Protein AF-A0A973IMX8-F1 (afdb_monomer_lite)

Secondary structure (DSSP, 8-state):
---EEE-TTT--EEEEEETTEEHHHHHHHHHHHHTTS-SS---S-PPPP---GGGHHHHHHHHHHHHHTT--HHHHHHHHHHHHHHTT-

Foldseek 3Di:
DFDFDQAPPPRDGGGDDDPSHDPVVVVVVVVVVVPVPDDDDPDVDDDDDDDCVVPVVVLVVLVVVCVVVVHDSVVSVVVVVVVVVVVVD

Radius of gyration: 20.14 Å; chains: 1; bounding box: 37×28×55 Å

pLDDT: mean 79.57, std 15.25, range [47.16, 94.94]

Structure (mmCIF, N/CA/C/O backbone):
data_AF-A0A973IMX8-F1
#
_entry.id   AF-A0A973IMX8-F1
#
loop_
_atom_site.group_PDB
_atom_site.id
_atom_site.type_symbol
_atom_site.label_atom_id
_atom_site.label_alt_id
_atom_site.label_comp_id
_atom_site.label_asym_id
_atom_site.label_entity_id
_atom_site.label_seq_id
_atom_site.pdbx_PDB_ins_code
_atom_site.Cartn_x
_atom_site.Cartn_y
_atom_site.Cartn_z
_atom_site.occupancy
_atom_site.B_iso_or_equiv
_atom_site.auth_seq_id
_atom_site.auth_comp_id
_atom_site.auth_asym_id
_atom_site.auth_atom_id
_atom_site.pdbx_PDB_model_num
ATOM 1 N N . MET A 1 1 ? -1.344 -4.512 32.608 1.00 47.53 1 MET A N 1
ATOM 2 C CA . MET A 1 1 ? -2.577 -4.465 33.428 1.00 47.53 1 MET A CA 1
ATOM 3 C C . MET A 1 1 ? -3.782 -4.495 32.493 1.00 47.53 1 MET A C 1
ATOM 5 O O . MET A 1 1 ? -3.770 -3.759 31.519 1.00 47.53 1 MET A O 1
ATOM 9 N N . ARG A 1 2 ? -4.766 -5.380 32.711 1.00 53.91 2 ARG A N 1
ATOM 10 C CA . ARG A 1 2 ? -6.017 -5.411 31.927 1.00 53.91 2 ARG A CA 1
ATOM 11 C C . ARG A 1 2 ? -7.080 -4.662 32.727 1.00 53.91 2 ARG A C 1
ATOM 13 O O . ARG A 1 2 ? -7.530 -5.186 33.741 1.00 53.91 2 ARG A O 1
ATOM 20 N N . SER A 1 3 ? -7.430 -3.448 32.317 1.00 62.22 3 SER A N 1
ATOM 21 C CA . SER A 1 3 ? -8.526 -2.682 32.912 1.00 62.22 3 SER A CA 1
ATOM 22 C C . SER A 1 3 ? -9.867 -3.149 32.335 1.00 62.22 3 SER A C 1
ATOM 24 O O . SER A 1 3 ? -9.991 -3.421 31.136 1.00 62.22 3 SER A O 1
ATOM 26 N N . ASN A 1 4 ? -10.876 -3.287 33.197 1.00 76.62 4 ASN A N 1
ATOM 27 C CA . ASN A 1 4 ? -12.261 -3.330 32.735 1.00 76.62 4 ASN A CA 1
ATOM 28 C C . ASN A 1 4 ? -12.626 -1.929 32.232 1.00 76.62 4 ASN A C 1
ATOM 30 O O . ASN A 1 4 ? -12.266 -0.939 32.866 1.00 76.62 4 ASN A O 1
ATOM 34 N N . GLY A 1 5 ? -13.302 -1.851 31.092 1.00 85.81 5 GLY A N 1
ATOM 35 C CA . GLY A 1 5 ? -13.751 -0.594 30.512 1.00 85.81 5 GLY A CA 1
ATOM 36 C C . GLY A 1 5 ? -14.729 -0.823 29.369 1.00 85.81 5 GLY A C 1
ATOM 37 O O . GLY A 1 5 ? -14.888 -1.945 28.874 1.00 85.81 5 GLY A O 1
ATOM 38 N N . GLN A 1 6 ? -15.381 0.248 28.940 1.00 93.88 6 GLN A N 1
ATOM 39 C CA . GLN A 1 6 ? -16.358 0.180 27.869 1.00 93.88 6 GLN A CA 1
ATOM 40 C C . GLN A 1 6 ? -15.661 -0.040 26.524 1.00 93.88 6 GLN A C 1
ATOM 42 O O . GLN A 1 6 ? -14.747 0.691 26.139 1.00 93.88 6 GLN A O 1
ATOM 47 N N . CYS A 1 7 ? -16.074 -1.072 25.787 1.00 94.62 7 CYS A N 1
ATOM 48 C CA . CYS A 1 7 ? -15.519 -1.325 24.465 1.00 94.62 7 CYS A CA 1
ATOM 49 C C . CYS A 1 7 ? -16.042 -0.303 23.452 1.00 94.62 7 CYS A C 1
ATOM 51 O O . CYS A 1 7 ? -17.242 -0.265 23.193 1.00 94.62 7 CYS A O 1
ATOM 53 N N . VAL A 1 8 ? -15.147 0.412 22.766 1.00 93.44 8 VAL A N 1
ATOM 54 C CA . VAL A 1 8 ? -15.538 1.445 21.785 1.00 93.44 8 VAL A CA 1
ATOM 55 C C . VAL A 1 8 ? -16.285 0.905 20.557 1.00 93.44 8 VAL A C 1
ATOM 57 O O . VAL A 1 8 ? -16.955 1.664 19.874 1.00 93.44 8 VAL A O 1
ATOM 60 N N . MET A 1 9 ? -16.198 -0.401 20.262 1.00 91.56 9 MET A N 1
ATOM 61 C CA . MET A 1 9 ? -16.935 -1.008 19.139 1.00 91.56 9 MET A CA 1
ATOM 62 C C . MET A 1 9 ? -18.295 -1.590 19.520 1.00 91.56 9 MET A C 1
ATOM 64 O O . MET A 1 9 ? -19.212 -1.528 18.710 1.00 91.56 9 MET A O 1
ATOM 68 N N . CYS A 1 10 ? -18.424 -2.234 20.683 1.00 94.06 10 CYS A N 1
ATOM 69 C CA . CYS A 1 10 ? -19.673 -2.909 21.056 1.00 94.06 10 CYS A CA 1
ATOM 70 C C . CYS A 1 10 ? -20.408 -2.248 22.224 1.00 94.06 10 CYS A C 1
ATOM 72 O O . CYS A 1 10 ? -21.446 -2.756 22.630 1.00 94.06 10 CYS A O 1
ATOM 74 N N . GLY A 1 11 ? -19.858 -1.180 22.806 1.00 92.06 11 GLY A N 1
ATOM 75 C CA . GLY A 1 11 ? -20.469 -0.401 23.885 1.00 92.06 11 GLY A CA 1
ATOM 76 C C . GLY A 1 11 ? -20.605 -1.123 25.228 1.00 92.06 11 GLY A C 1
ATOM 77 O O . GLY A 1 11 ? -21.112 -0.533 26.172 1.00 92.06 11 GLY A O 1
ATOM 78 N N . GLN A 1 12 ? -20.164 -2.379 25.335 1.00 93.25 12 GLN A N 1
ATOM 79 C CA . GLN A 1 12 ? -20.279 -3.177 26.558 1.00 93.25 12 GLN A CA 1
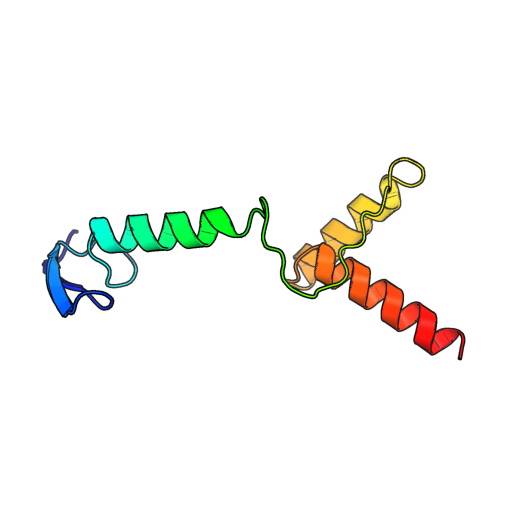ATOM 80 C C . GLN A 1 12 ? -19.041 -3.034 27.439 1.00 93.25 12 GLN A C 1
ATOM 82 O O . GLN A 1 12 ? -17.914 -3.056 26.929 1.00 93.25 12 GLN A O 1
ATOM 87 N N . ASP A 1 13 ? -19.256 -2.999 28.752 1.00 92.94 13 ASP A N 1
ATOM 88 C CA . ASP A 1 13 ? -18.190 -3.031 29.750 1.00 92.94 13 ASP A CA 1
ATOM 89 C C . ASP A 1 13 ? -17.556 -4.416 29.823 1.00 92.94 13 ASP A C 1
ATOM 91 O O . ASP A 1 13 ? -18.170 -5.406 30.228 1.00 92.94 13 ASP A O 1
ATOM 95 N N . LYS A 1 14 ? -16.308 -4.504 29.360 1.00 89.94 14 LYS A N 1
ATOM 96 C CA . LYS A 1 14 ? -15.551 -5.755 29.260 1.00 89.94 14 LYS A CA 1
ATOM 97 C C . LYS A 1 14 ? -14.082 -5.517 29.575 1.00 89.94 14 LYS A C 1
ATOM 99 O O . LYS A 1 14 ? -13.596 -4.392 29.623 1.00 89.94 14 LYS A O 1
ATOM 104 N N . LYS A 1 15 ? -13.332 -6.609 29.724 1.00 91.38 15 LYS A N 1
ATOM 105 C CA . LYS A 1 15 ? -11.867 -6.548 29.771 1.00 91.38 15 LYS A CA 1
ATOM 106 C C . LYS A 1 15 ? -11.343 -5.972 28.457 1.00 91.38 15 LYS A C 1
ATOM 108 O O . LYS A 1 15 ? -11.492 -6.593 27.397 1.00 91.38 15 LYS A O 1
ATOM 113 N N . ILE A 1 16 ? -10.718 -4.802 28.532 1.00 92.50 16 ILE A N 1
ATOM 114 C CA . ILE A 1 16 ? -10.096 -4.157 27.381 1.00 92.50 16 ILE A CA 1
ATOM 115 C C . ILE A 1 16 ? -8.710 -4.758 27.176 1.00 92.50 16 ILE A C 1
ATOM 117 O O . ILE A 1 16 ? -7.927 -4.918 28.111 1.00 92.50 16 ILE A O 1
ATOM 121 N N . THR A 1 17 ? -8.432 -5.166 25.938 1.00 88.06 17 THR A N 1
ATOM 122 C CA . THR A 1 17 ? -7.143 -5.762 25.565 1.00 88.06 17 THR A CA 1
ATOM 123 C C . THR A 1 17 ? -6.195 -4.700 25.016 1.00 88.06 17 THR A C 1
ATOM 125 O O . THR A 1 17 ? -5.097 -4.549 25.538 1.00 88.06 17 THR A O 1
ATOM 128 N N . ALA A 1 18 ? -6.618 -3.961 23.985 1.00 82.94 18 ALA A N 1
ATOM 129 C CA . ALA A 1 18 ? -5.861 -2.871 23.364 1.00 82.94 18 ALA A CA 1
ATOM 130 C C . ALA A 1 18 ? -6.806 -1.949 22.571 1.00 82.94 18 ALA A C 1
ATOM 132 O O . ALA A 1 18 ? -7.885 -2.383 22.168 1.00 82.94 18 ALA A O 1
ATOM 133 N N . HIS A 1 19 ? -6.398 -0.696 22.336 1.00 85.88 19 HIS A N 1
ATOM 134 C CA . HIS A 1 19 ? -7.149 0.310 21.558 1.00 85.88 19 HIS A CA 1
ATOM 135 C C . HIS A 1 19 ? -8.605 0.538 22.017 1.00 85.88 19 HIS A C 1
ATOM 137 O O . HIS A 1 19 ? -9.484 0.768 21.192 1.00 85.88 19 HIS A O 1
ATOM 143 N N . GLY A 1 20 ? -8.900 0.405 23.315 1.00 90.38 20 GLY A N 1
ATOM 144 C CA . GLY A 1 20 ? -10.278 0.531 23.813 1.00 90.38 20 GLY A CA 1
ATOM 145 C C . GLY A 1 20 ? -11.209 -0.606 23.369 1.00 90.38 20 GLY A C 1
ATOM 146 O O . GLY A 1 20 ? -12.430 -0.481 23.447 1.00 90.38 20 GLY A O 1
ATOM 147 N N . LEU A 1 21 ? -10.665 -1.726 22.877 1.00 92.62 21 LEU A N 1
ATOM 148 C CA . LEU A 1 21 ? -11.443 -2.865 22.399 1.00 92.62 21 LEU A CA 1
ATOM 149 C C . LEU A 1 21 ? -11.385 -4.055 23.349 1.00 92.62 21 LEU A C 1
ATOM 151 O O . LEU A 1 21 ? -10.326 -4.443 23.853 1.00 92.62 21 LEU A O 1
ATOM 155 N N . CYS A 1 22 ? -12.538 -4.703 23.514 1.00 94.94 22 CYS A N 1
ATOM 156 C CA . CYS A 1 22 ? -12.587 -6.044 24.076 1.00 94.94 22 CYS A CA 1
ATOM 157 C C . CYS A 1 22 ? -11.899 -7.042 23.133 1.00 94.94 22 CYS A C 1
ATOM 159 O O . CYS A 1 22 ? -11.807 -6.812 21.924 1.00 94.94 22 CYS A O 1
ATOM 161 N N . THR A 1 23 ? -11.461 -8.183 23.666 1.00 92.00 23 THR A N 1
ATOM 162 C CA . THR A 1 23 ? -10.711 -9.205 22.9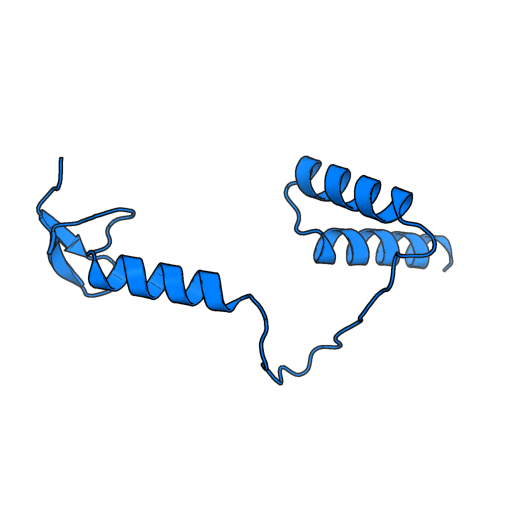16 1.00 92.00 23 THR A CA 1
ATOM 163 C C . THR A 1 23 ? -11.422 -9.631 21.625 1.00 92.00 23 THR A C 1
ATOM 165 O O . THR A 1 23 ? -10.810 -9.673 20.559 1.00 92.00 23 THR A O 1
ATOM 168 N N . ALA A 1 24 ? -12.738 -9.857 21.681 1.00 92.62 24 ALA A N 1
ATOM 169 C CA . ALA A 1 24 ? -13.530 -10.245 20.512 1.00 92.62 24 ALA A CA 1
ATOM 170 C C . ALA A 1 24 ? -13.537 -9.163 19.415 1.00 92.62 24 ALA A C 1
ATOM 172 O O . ALA A 1 24 ? -13.315 -9.455 18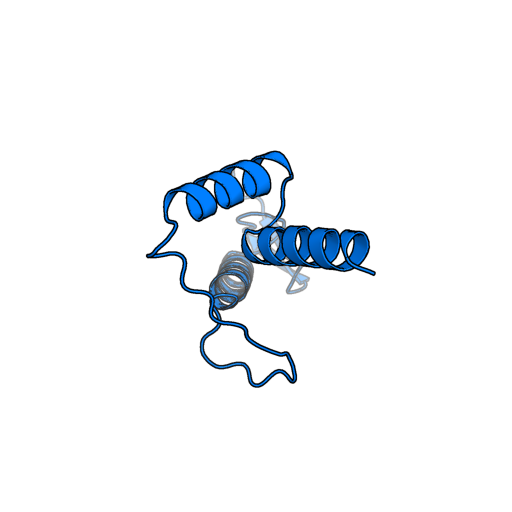.237 1.00 92.62 24 ALA A O 1
ATOM 173 N N . CYS A 1 25 ? -13.749 -7.902 19.802 1.00 93.38 25 CYS A N 1
ATOM 174 C CA . CYS A 1 25 ? -13.754 -6.775 18.871 1.00 93.38 25 CYS A CA 1
ATOM 175 C C . CYS A 1 25 ? -12.357 -6.495 18.306 1.00 93.38 25 CYS A C 1
ATOM 177 O O . CYS A 1 25 ? -12.228 -6.232 17.112 1.00 93.38 25 CYS A O 1
ATOM 179 N N . TYR A 1 26 ? -11.313 -6.634 19.126 1.00 92.44 26 TYR A N 1
ATOM 180 C CA . TYR A 1 26 ? -9.921 -6.514 18.701 1.00 92.44 26 TYR A CA 1
ATOM 181 C C . TYR A 1 26 ? -9.564 -7.548 17.622 1.00 92.44 26 TYR A C 1
ATOM 183 O O . TYR A 1 26 ? -9.039 -7.191 16.566 1.00 92.44 26 TYR A O 1
ATOM 191 N N . HIS A 1 27 ? -9.919 -8.824 17.821 1.00 90.44 27 HIS A N 1
ATOM 192 C CA . HIS A 1 27 ? -9.689 -9.860 16.809 1.00 90.44 27 HIS A CA 1
ATOM 193 C C . HIS A 1 27 ? -10.508 -9.634 15.535 1.00 90.44 27 HIS A C 1
ATOM 195 O O . HIS A 1 27 ? -9.985 -9.834 14.440 1.00 90.44 27 HIS A O 1
ATOM 201 N N . ARG A 1 28 ? -11.763 -9.176 15.646 1.00 88.44 28 ARG A N 1
ATOM 202 C CA . ARG A 1 28 ? -12.589 -8.819 14.480 1.00 88.44 28 ARG A CA 1
ATOM 203 C C . ARG A 1 28 ? -11.946 -7.696 13.663 1.00 88.44 28 ARG A C 1
ATOM 205 O O . ARG A 1 28 ? -11.874 -7.804 12.441 1.00 88.44 28 ARG A O 1
ATOM 212 N N . GLN A 1 29 ? -11.449 -6.652 14.324 1.00 87.75 29 GLN A N 1
ATOM 213 C CA . GLN A 1 29 ? -10.778 -5.537 13.657 1.00 87.75 29 GLN A CA 1
ATOM 214 C C . GLN A 1 29 ? -9.466 -5.982 12.994 1.00 87.75 29 GLN A C 1
ATOM 216 O O . GLN A 1 29 ? -9.214 -5.631 11.844 1.00 87.75 29 GLN A O 1
ATOM 221 N N . ARG A 1 30 ? -8.662 -6.813 13.670 1.00 83.38 30 ARG A N 1
ATOM 222 C CA . ARG A 1 30 ? -7.447 -7.399 13.080 1.00 83.38 30 ARG A CA 1
ATOM 223 C C . ARG A 1 30 ? -7.742 -8.266 11.858 1.00 83.38 30 ARG A C 1
ATOM 225 O O . ARG A 1 30 ? -7.006 -8.184 10.884 1.00 83.38 30 ARG A O 1
ATOM 232 N N . ARG A 1 31 ? -8.815 -9.064 11.887 1.00 78.19 31 ARG A N 1
ATOM 233 C CA . ARG A 1 31 ? -9.242 -9.854 10.722 1.00 78.19 31 ARG A CA 1
ATOM 234 C C . ARG A 1 31 ? -9.624 -8.956 9.546 1.00 78.19 31 ARG A C 1
ATOM 236 O O . ARG A 1 31 ? -9.182 -9.244 8.448 1.00 78.19 31 ARG A O 1
ATOM 243 N N . ARG A 1 32 ? -10.340 -7.847 9.781 1.00 70.00 32 ARG A N 1
ATOM 244 C CA . ARG A 1 32 ? -10.654 -6.859 8.729 1.00 70.00 32 ARG A CA 1
ATOM 245 C C . ARG A 1 32 ? -9.400 -6.223 8.119 1.00 70.00 32 ARG A C 1
ATOM 247 O O . ARG A 1 32 ? -9.288 -6.179 6.904 1.00 70.00 32 ARG A O 1
ATOM 254 N N . LYS A 1 33 ? -8.421 -5.823 8.940 1.00 64.62 33 LYS A N 1
ATOM 255 C CA . LYS A 1 33 ? -7.125 -5.323 8.435 1.00 64.62 33 LYS A CA 1
ATOM 256 C C . LYS A 1 33 ? -6.323 -6.396 7.683 1.00 64.62 33 LYS A C 1
ATOM 258 O O . LYS A 1 33 ? -5.559 -6.082 6.784 1.00 64.62 33 LYS A O 1
ATOM 263 N N . GLY A 1 34 ? -6.490 -7.670 8.043 1.00 55.25 34 GLY A N 1
ATOM 264 C CA . GLY A 1 34 ? -5.874 -8.800 7.340 1.00 55.25 34 GLY A CA 1
ATOM 265 C C . GLY A 1 34 ? -6.559 -9.176 6.019 1.00 55.25 34 GLY A C 1
ATOM 266 O O . GLY A 1 34 ? -5.944 -9.859 5.204 1.00 55.25 34 GLY A O 1
ATOM 267 N N . THR A 1 35 ? -7.803 -8.736 5.795 1.00 48.25 35 THR A N 1
ATOM 268 C CA . THR A 1 35 ? -8.572 -8.993 4.563 1.00 48.25 35 THR A CA 1
ATOM 269 C C . THR A 1 35 ? -8.399 -7.925 3.481 1.00 48.25 35 THR A C 1
ATOM 271 O O . THR A 1 35 ? -8.901 -8.126 2.382 1.00 48.25 35 THR A O 1
ATOM 274 N N . ASP A 1 36 ? -7.617 -6.867 3.729 1.00 49.47 36 ASP A N 1
ATOM 275 C CA . ASP A 1 36 ? -7.129 -5.969 2.664 1.00 49.47 36 ASP A CA 1
ATOM 276 C C . ASP A 1 36 ? -6.043 -6.632 1.790 1.00 49.47 36 ASP A C 1
ATOM 278 O O . ASP A 1 36 ? -5.626 -6.087 0.771 1.00 49.47 36 ASP A O 1
ATOM 282 N N . ARG A 1 37 ? -5.630 -7.870 2.109 1.00 47.81 37 ARG A N 1
ATOM 283 C CA . ARG A 1 37 ? -5.053 -8.773 1.104 1.00 47.81 37 ARG A CA 1
ATOM 284 C C . ARG A 1 37 ? -6.170 -9.240 0.179 1.00 47.81 37 ARG A C 1
ATOM 286 O O . ARG A 1 37 ? -6.789 -10.278 0.407 1.00 47.81 37 ARG A O 1
ATOM 293 N N . VAL A 1 38 ? -6.408 -8.428 -0.845 1.00 51.09 38 VAL A N 1
ATOM 294 C CA . VAL A 1 38 ? -7.338 -8.629 -1.956 1.00 51.09 38 VAL A CA 1
ATOM 295 C C . VAL A 1 38 ? -7.339 -10.091 -2.419 1.00 51.09 38 VAL A C 1
ATOM 297 O O . VAL A 1 38 ? -6.502 -10.531 -3.2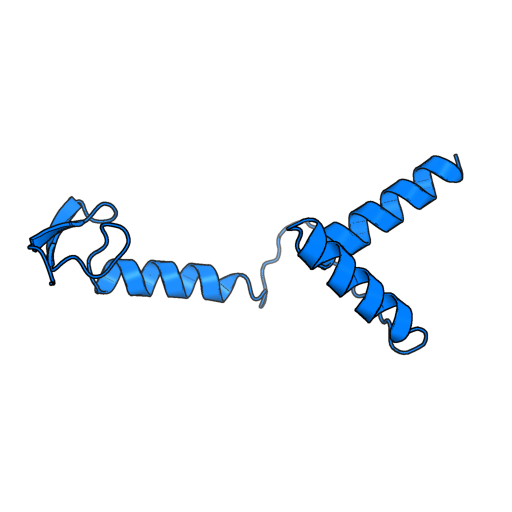01 1.00 51.09 38 VAL A O 1
ATOM 300 N N . LYS A 1 39 ? -8.331 -10.851 -1.959 1.00 47.16 39 LYS A N 1
ATOM 301 C CA . LYS A 1 39 ? -8.854 -12.010 -2.678 1.00 47.16 39 LYS A CA 1
ATOM 302 C C . LYS A 1 39 ? -10.308 -11.703 -3.014 1.00 47.16 39 LYS A C 1
ATOM 304 O O . LYS A 1 39 ? -11.200 -11.939 -2.210 1.00 47.16 39 LYS A O 1
ATOM 309 N N . GLY A 1 40 ? -10.520 -11.159 -4.212 1.00 49.47 40 GLY A N 1
ATOM 310 C CA . GLY A 1 40 ? -11.813 -11.245 -4.894 1.00 49.47 40 GLY A CA 1
ATOM 311 C C . GLY A 1 40 ? -12.824 -10.117 -4.672 1.00 49.47 40 GLY A C 1
ATOM 312 O O . GLY A 1 40 ? -14.019 -10.384 -4.751 1.00 49.47 40 GLY A O 1
ATOM 313 N N . ALA A 1 41 ? -12.408 -8.868 -4.451 1.00 47.28 41 ALA A N 1
ATOM 314 C CA . ALA A 1 41 ? -13.347 -7.748 -4.536 1.00 47.28 41 ALA A CA 1
ATOM 315 C C . ALA A 1 41 ? -13.467 -7.270 -5.994 1.00 47.28 41 ALA A C 1
ATOM 317 O O . ALA A 1 41 ? -12.587 -6.578 -6.499 1.00 47.28 41 ALA A O 1
ATOM 318 N N . LYS A 1 42 ? -14.578 -7.617 -6.660 1.00 51.06 42 LYS A N 1
ATOM 319 C CA . LYS A 1 42 ? -15.090 -6.892 -7.836 1.00 51.06 42 LYS A CA 1
ATOM 320 C C . LYS A 1 42 ? -15.513 -5.479 -7.402 1.00 51.06 42 LYS A C 1
ATOM 322 O O . LYS A 1 42 ? -16.698 -5.192 -7.285 1.00 51.06 42 LYS A O 1
ATOM 327 N N . ALA A 1 43 ? -14.554 -4.616 -7.093 1.00 48.34 43 ALA A N 1
ATOM 328 C CA . ALA A 1 43 ? -14.771 -3.177 -7.113 1.00 48.34 43 ALA A CA 1
ATOM 329 C C . ALA A 1 43 ? -14.463 -2.703 -8.536 1.00 48.34 43 ALA A C 1
ATOM 331 O O . ALA A 1 43 ? -13.562 -3.243 -9.172 1.00 48.34 43 ALA A O 1
ATOM 332 N N . ALA A 1 44 ? -15.212 -1.732 -9.048 1.00 53.97 44 ALA A N 1
ATOM 333 C CA . ALA A 1 44 ? -15.018 -1.122 -10.364 1.00 53.97 44 ALA A CA 1
ATOM 334 C C . ALA A 1 44 ? -13.720 -0.280 -10.435 1.00 53.97 44 ALA A C 1
ATOM 336 O O . ALA A 1 44 ? -13.749 0.900 -10.763 1.00 53.97 44 ALA A O 1
ATOM 337 N N . GLY A 1 45 ? -12.587 -0.869 -10.055 1.00 62.22 45 GLY A N 1
ATOM 338 C CA . GLY A 1 45 ? -11.256 -0.286 -10.106 1.00 62.22 45 GLY A CA 1
ATOM 339 C C . GLY A 1 45 ? -10.393 -1.050 -11.101 1.00 62.22 45 GLY A C 1
ATOM 340 O O . GLY A 1 45 ? -10.457 -2.278 -11.185 1.00 62.22 45 GLY A O 1
ATOM 341 N N . LEU A 1 46 ? -9.591 -0.316 -11.867 1.00 65.69 46 LEU A N 1
ATOM 342 C CA . LEU A 1 46 ? -8.581 -0.893 -12.744 1.00 65.69 46 LEU A CA 1
ATOM 343 C C . LEU A 1 46 ? -7.474 -1.518 -11.882 1.00 65.69 46 LEU A C 1
ATOM 345 O O . LEU A 1 46 ? -6.791 -0.814 -11.142 1.00 65.69 46 LEU A O 1
ATOM 349 N N . VAL A 1 47 ? -7.300 -2.836 -11.978 1.00 68.06 47 VAL A N 1
ATOM 350 C CA . VAL A 1 47 ? -6.181 -3.551 -11.351 1.00 68.06 47 VAL A CA 1
ATOM 351 C C . VAL A 1 47 ? -5.084 -3.715 -12.394 1.00 68.06 47 VAL A C 1
ATOM 353 O O . VAL A 1 47 ? -5.285 -4.391 -13.401 1.00 68.06 47 VAL A O 1
ATOM 356 N N . LEU A 1 48 ? -3.929 -3.098 -12.153 1.00 69.75 48 LEU A N 1
ATOM 357 C CA . LEU A 1 48 ? -2.748 -3.233 -13.002 1.00 69.75 48 LEU A CA 1
ATOM 358 C C . LEU A 1 48 ? -1.750 -4.163 -12.324 1.00 69.75 48 LEU A C 1
ATOM 360 O O . LEU A 1 48 ? -1.237 -3.859 -11.248 1.00 69.75 48 LEU A O 1
ATOM 364 N N . GLN A 1 49 ? -1.474 -5.298 -12.960 1.00 80.88 49 GLN A N 1
ATOM 365 C CA . GLN A 1 49 ? -0.384 -6.172 -12.556 1.00 80.88 49 GLN A CA 1
ATOM 366 C C . GLN A 1 49 ? 0.870 -5.756 -13.322 1.00 80.88 49 GLN A C 1
ATOM 368 O O . GLN A 1 49 ? 0.896 -5.807 -14.549 1.00 80.88 49 GLN A O 1
ATOM 373 N N . VAL A 1 50 ? 1.891 -5.316 -12.590 1.00 81.62 50 VAL A N 1
ATOM 374 C CA . VAL A 1 50 ? 3.160 -4.857 -13.161 1.00 81.62 50 VAL A CA 1
ATOM 375 C C . VAL A 1 50 ? 4.244 -5.844 -12.768 1.00 81.62 50 VAL A C 1
ATOM 377 O 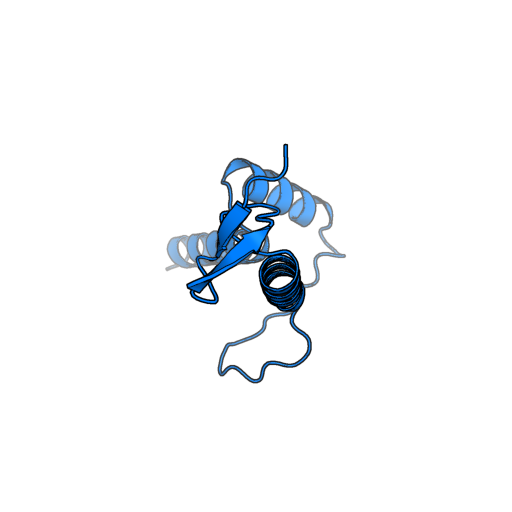O . VAL A 1 50 ? 4.425 -6.129 -11.584 1.00 81.62 50 VAL A O 1
ATOM 380 N N . ASP A 1 51 ? 4.945 -6.367 -13.767 1.00 85.12 51 ASP A N 1
ATOM 381 C CA . ASP A 1 51 ? 6.079 -7.255 -13.561 1.00 85.12 51 ASP A CA 1
ATOM 382 C C . ASP A 1 51 ? 7.394 -6.462 -13.591 1.00 85.12 51 ASP A C 1
ATOM 384 O O . ASP A 1 51 ? 7.726 -5.807 -14.580 1.00 85.12 51 ASP A O 1
ATOM 388 N N . PHE A 1 52 ? 8.138 -6.532 -12.488 1.00 85.75 52 PHE A N 1
ATOM 389 C CA . PHE A 1 52 ? 9.446 -5.902 -12.324 1.00 85.75 52 PHE A CA 1
ATOM 390 C C . PHE A 1 52 ? 10.609 -6.891 -12.479 1.00 85.75 52 PHE A C 1
ATOM 392 O O . PHE A 1 52 ? 11.753 -6.494 -12.274 1.00 85.75 52 PHE A O 1
ATOM 399 N N . GLN A 1 53 ? 10.375 -8.157 -12.850 1.00 83.69 53 GLN A N 1
ATOM 400 C CA . GLN A 1 53 ? 11.450 -9.135 -13.068 1.00 83.69 53 GLN A CA 1
ATOM 401 C C . GLN A 1 53 ? 12.585 -8.631 -13.986 1.00 83.69 53 GLN A C 1
ATOM 403 O O . GLN A 1 53 ? 13.745 -8.877 -1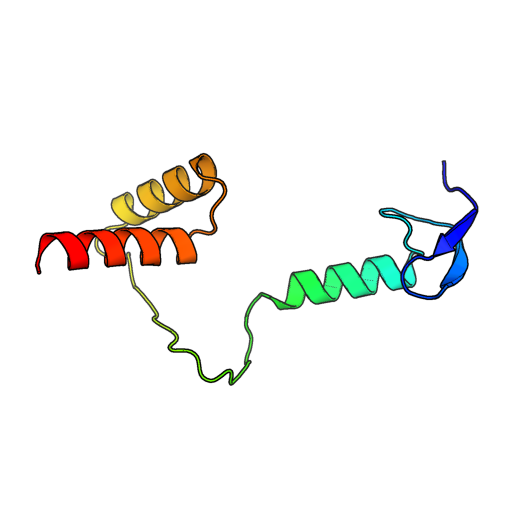3.651 1.00 83.69 53 GLN A O 1
ATOM 408 N N . PRO A 1 54 ? 12.329 -7.878 -15.077 1.00 84.06 54 PRO A N 1
ATOM 409 C CA . PRO A 1 54 ? 13.399 -7.333 -15.919 1.00 84.06 54 PRO A CA 1
ATOM 410 C C . PRO A 1 54 ? 14.200 -6.195 -15.261 1.00 84.06 54 PRO A C 1
ATOM 412 O O . PRO A 1 54 ? 15.278 -5.851 -15.736 1.00 84.06 54 PRO A O 1
ATOM 415 N N . MET A 1 55 ? 13.668 -5.577 -14.201 1.00 85.81 55 MET A N 1
ATOM 416 C CA . MET A 1 55 ? 14.216 -4.388 -13.537 1.00 85.81 55 MET A CA 1
ATOM 417 C C . MET A 1 55 ? 14.061 -4.493 -12.013 1.00 85.81 55 MET A C 1
ATOM 419 O O . MET A 1 55 ? 13.482 -3.620 -11.366 1.00 85.81 55 MET A O 1
ATOM 423 N N . SER A 1 56 ? 14.579 -5.568 -11.418 1.00 82.50 56 SER A N 1
ATOM 424 C CA . SER A 1 56 ? 14.416 -5.837 -9.980 1.00 82.50 56 SER A CA 1
ATOM 425 C C . SER A 1 56 ? 14.977 -4.726 -9.083 1.00 82.50 56 SER A C 1
ATOM 427 O O . SER A 1 56 ? 14.381 -4.419 -8.052 1.00 82.50 56 SER A O 1
ATOM 429 N N . GLY A 1 57 ? 16.065 -4.067 -9.501 1.00 89.12 57 GLY A N 1
ATOM 430 C CA . GLY A 1 57 ? 16.640 -2.925 -8.780 1.00 89.12 57 GLY A CA 1
ATOM 431 C C . GLY A 1 57 ? 15.672 -1.745 -8.654 1.00 89.12 57 GLY A C 1
ATOM 432 O O . GLY A 1 57 ? 15.543 -1.170 -7.579 1.00 89.12 57 GLY A O 1
ATOM 433 N N . LEU A 1 58 ? 14.902 -1.455 -9.709 1.00 88.81 58 LEU A N 1
ATOM 434 C CA . LEU A 1 58 ? 13.904 -0.383 -9.691 1.00 88.81 58 LEU A CA 1
ATOM 435 C C . LEU A 1 58 ? 12.805 -0.649 -8.656 1.00 88.81 58 LEU A C 1
ATOM 437 O O . LEU A 1 58 ? 12.324 0.275 -8.003 1.00 88.81 58 LEU A O 1
ATOM 441 N N . PHE A 1 59 ? 12.398 -1.909 -8.497 1.00 90.69 59 PHE A N 1
ATOM 442 C CA . PHE A 1 59 ? 11.376 -2.264 -7.519 1.00 90.69 59 PHE A CA 1
ATOM 443 C C . PHE A 1 59 ? 11.861 -2.087 -6.076 1.00 90.69 59 PHE A C 1
ATOM 445 O O . PHE A 1 59 ? 11.104 -1.604 -5.233 1.00 90.69 59 PHE A O 1
ATOM 452 N N . GLU A 1 60 ? 13.118 -2.426 -5.786 1.00 91.69 60 GLU A N 1
ATOM 453 C CA . GLU A 1 60 ? 13.692 -2.189 -4.458 1.00 91.69 60 GLU A CA 1
ATOM 454 C C . GLU A 1 60 ? 13.854 -0.693 -4.159 1.00 91.69 60 GLU A C 1
ATOM 456 O O . GLU A 1 60 ? 13.497 -0.256 -3.064 1.00 91.69 60 GLU A O 1
ATOM 461 N N . ASP A 1 61 ? 14.262 0.117 -5.138 1.00 93.25 61 ASP A N 1
ATOM 462 C CA . ASP A 1 61 ? 14.315 1.577 -4.987 1.00 93.25 61 ASP A CA 1
ATOM 463 C C . ASP A 1 61 ? 12.927 2.171 -4.694 1.00 93.25 61 ASP A C 1
ATOM 465 O O . ASP A 1 61 ? 12.773 3.034 -3.824 1.00 93.25 61 ASP A O 1
ATOM 469 N N . LEU A 1 62 ? 11.891 1.691 -5.392 1.00 91.19 62 LEU A N 1
ATOM 470 C CA . LEU A 1 62 ? 10.505 2.102 -5.158 1.00 91.19 62 LEU A CA 1
ATOM 471 C C . LEU A 1 62 ? 10.032 1.740 -3.748 1.00 91.19 62 LEU A C 1
ATOM 473 O O . LEU A 1 62 ? 9.344 2.544 -3.120 1.00 91.19 62 LEU A O 1
ATOM 477 N N . LYS A 1 63 ? 10.423 0.572 -3.226 1.00 90.00 63 LYS A N 1
ATOM 478 C CA . LYS A 1 63 ? 10.116 0.165 -1.846 1.00 90.00 63 LYS A CA 1
ATOM 479 C C . LYS A 1 63 ? 10.796 1.071 -0.827 1.00 90.00 63 LYS A C 1
ATOM 481 O O . LYS A 1 63 ? 10.126 1.559 0.076 1.00 90.00 63 LYS A O 1
ATOM 486 N N . GLN A 1 64 ? 12.084 1.360 -1.008 1.00 90.88 64 GLN A N 1
ATOM 487 C CA . GLN A 1 64 ? 12.818 2.252 -0.106 1.00 90.88 64 GLN A CA 1
ATOM 488 C C . GLN A 1 64 ? 12.209 3.659 -0.066 1.00 90.88 64 GLN A C 1
ATOM 490 O O . GLN A 1 64 ? 12.070 4.244 1.008 1.00 90.88 64 GLN A O 1
ATOM 495 N N . ARG A 1 65 ? 11.800 4.200 -1.221 1.00 92.00 65 ARG A N 1
ATOM 496 C CA . ARG A 1 65 ? 11.120 5.503 -1.287 1.00 92.00 65 ARG A CA 1
ATOM 497 C C . ARG A 1 65 ? 9.736 5.468 -0.651 1.00 92.00 65 ARG A C 1
ATOM 499 O O . ARG A 1 65 ? 9.398 6.394 0.077 1.00 92.00 65 ARG A O 1
ATOM 506 N N . ALA A 1 66 ? 8.961 4.411 -0.897 1.00 91.50 66 ALA A N 1
ATOM 507 C CA . ALA A 1 66 ? 7.647 4.239 -0.284 1.00 91.50 66 ALA A CA 1
ATOM 508 C C . ALA A 1 66 ? 7.749 4.266 1.252 1.00 91.50 66 ALA A C 1
ATOM 510 O O . ALA A 1 66 ? 7.011 5.009 1.898 1.00 91.50 66 ALA A O 1
ATOM 511 N N . ASP A 1 67 ? 8.726 3.551 1.820 1.00 88.19 67 ASP A N 1
ATOM 512 C CA . ASP A 1 67 ? 8.986 3.545 3.263 1.00 88.19 67 ASP A CA 1
ATOM 513 C C . ASP A 1 67 ? 9.411 4.930 3.781 1.00 88.19 67 ASP A C 1
ATOM 515 O O . ASP A 1 67 ? 8.882 5.402 4.790 1.00 88.19 67 ASP A O 1
ATOM 519 N N . ALA A 1 68 ? 10.325 5.611 3.079 1.00 88.94 68 ALA A N 1
ATOM 520 C CA . ALA A 1 68 ? 10.793 6.949 3.452 1.00 88.94 68 ALA A CA 1
ATOM 521 C C . ALA A 1 68 ? 9.676 8.010 3.419 1.00 88.94 68 ALA A C 1
ATOM 523 O O . ALA A 1 68 ? 9.696 8.962 4.198 1.00 88.94 68 ALA A O 1
ATOM 524 N N . GLU A 1 69 ? 8.696 7.840 2.532 1.00 89.19 69 GLU A N 1
ATOM 525 C CA . GLU A 1 69 ? 7.580 8.767 2.330 1.00 89.19 69 GLU A CA 1
ATOM 526 C C . GLU A 1 69 ? 6.289 8.326 3.040 1.00 89.19 69 GLU A C 1
ATOM 528 O O . GLU A 1 69 ? 5.252 8.970 2.882 1.00 89.19 69 GLU A O 1
ATOM 533 N N . LEU A 1 70 ? 6.343 7.252 3.838 1.00 87.31 70 LEU A N 1
ATOM 534 C CA . LEU A 1 70 ? 5.196 6.675 4.551 1.00 87.31 70 LEU A CA 1
ATOM 535 C C . LEU A 1 70 ? 4.010 6.339 3.621 1.00 87.31 70 LEU A C 1
ATOM 537 O O . LEU A 1 70 ? 2.845 6.466 4.007 1.00 87.31 70 LEU A O 1
ATOM 541 N N . ARG A 1 71 ? 4.306 5.902 2.391 1.00 84.31 71 ARG A N 1
ATOM 542 C CA . ARG A 1 71 ? 3.334 5.458 1.382 1.00 84.31 71 ARG A CA 1
ATOM 543 C C . ARG A 1 71 ? 3.365 3.943 1.231 1.00 84.31 71 ARG A C 1
ATOM 545 O O . ARG A 1 71 ? 4.372 3.296 1.497 1.00 84.31 71 ARG A O 1
ATOM 552 N N . ASP A 1 72 ? 2.270 3.354 0.759 1.00 89.44 72 ASP A N 1
ATOM 553 C CA . ASP A 1 72 ? 2.328 1.979 0.269 1.00 89.44 72 ASP A CA 1
ATOM 554 C C . ASP A 1 72 ? 3.001 1.929 -1.114 1.00 89.44 72 ASP A C 1
ATOM 556 O O . ASP A 1 72 ? 2.932 2.876 -1.900 1.00 89.44 72 ASP A O 1
ATOM 560 N N . VAL A 1 73 ? 3.635 0.796 -1.425 1.00 87.25 73 VAL A N 1
ATOM 561 C CA . VAL A 1 73 ? 4.389 0.605 -2.676 1.00 87.25 73 VAL A CA 1
ATOM 562 C C . VAL A 1 73 ? 3.512 0.823 -3.914 1.00 87.25 73 VAL A C 1
ATOM 564 O O . VAL A 1 73 ? 3.989 1.356 -4.911 1.00 87.25 73 VAL A O 1
ATOM 567 N N . SER A 1 74 ? 2.226 0.464 -3.862 1.00 87.12 74 SER A N 1
ATOM 568 C CA . SER A 1 74 ? 1.321 0.623 -5.008 1.00 87.12 74 SER A CA 1
ATOM 569 C C . SER A 1 74 ? 1.037 2.101 -5.266 1.00 87.12 74 SER A C 1
ATOM 571 O O . SER A 1 74 ? 1.124 2.559 -6.405 1.00 87.12 74 SER A O 1
ATOM 573 N N . SER A 1 75 ? 0.772 2.870 -4.208 1.00 83.94 75 SER A N 1
ATOM 574 C CA . SER A 1 75 ? 0.635 4.326 -4.289 1.00 83.94 75 SER A CA 1
ATOM 575 C C . SER A 1 75 ? 1.924 5.000 -4.757 1.00 83.94 75 SER A C 1
ATOM 577 O O . SER A 1 75 ? 1.858 5.950 -5.537 1.00 83.94 75 SER A O 1
ATOM 579 N N . GLN A 1 76 ? 3.093 4.497 -4.343 1.00 90.81 76 GLN A N 1
ATOM 580 C CA . GLN A 1 76 ? 4.379 5.014 -4.815 1.00 90.81 76 GLN A CA 1
ATOM 581 C C . GLN A 1 76 ? 4.570 4.790 -6.318 1.00 90.81 76 GLN A C 1
ATOM 583 O O . GLN A 1 76 ? 4.942 5.716 -7.037 1.00 90.81 76 GLN A O 1
ATOM 588 N N . VAL A 1 77 ? 4.265 3.583 -6.805 1.00 89.44 77 VAL A N 1
ATOM 589 C CA . VAL A 1 77 ? 4.302 3.251 -8.236 1.00 89.44 77 VAL A CA 1
ATOM 590 C C . VAL A 1 77 ? 3.383 4.181 -9.027 1.00 89.44 77 VAL A C 1
ATOM 592 O O . VAL A 1 77 ? 3.811 4.770 -10.017 1.00 89.44 77 VAL A O 1
ATOM 595 N N . LEU A 1 78 ? 2.138 4.361 -8.581 1.00 86.75 78 LEU A N 1
ATOM 596 C CA . LEU A 1 78 ? 1.176 5.230 -9.265 1.00 86.75 78 LEU A CA 1
ATOM 597 C C . LEU A 1 78 ? 1.626 6.694 -9.303 1.00 86.75 78 LEU A C 1
ATOM 599 O O . LEU A 1 78 ? 1.466 7.353 -10.328 1.00 86.75 78 LEU A O 1
ATOM 603 N N . TRP A 1 79 ? 2.219 7.195 -8.221 1.00 87.00 79 TRP A N 1
ATOM 604 C CA . TRP A 1 79 ? 2.728 8.563 -8.153 1.00 87.00 79 TRP A CA 1
ATOM 605 C C . TRP A 1 79 ? 3.938 8.800 -9.065 1.00 87.00 79 TRP A C 1
ATOM 607 O O . TRP A 1 79 ? 4.030 9.837 -9.720 1.00 87.00 79 TRP A O 1
ATOM 617 N N . GLU A 1 80 ? 4.866 7.845 -9.160 1.00 87.50 80 GLU A N 1
ATOM 618 C CA . GLU A 1 80 ? 5.984 7.962 -10.106 1.00 87.50 80 GLU A CA 1
ATOM 619 C C . GLU A 1 80 ? 5.490 7.902 -11.560 1.00 87.50 80 GLU A C 1
ATOM 621 O O . GLU A 1 80 ? 5.996 8.623 -12.425 1.00 87.50 80 GLU A O 1
ATOM 626 N N . LEU A 1 81 ? 4.464 7.092 -11.850 1.00 86.31 81 LEU A N 1
ATOM 627 C CA . LEU A 1 81 ? 3.830 7.084 -13.169 1.00 86.31 81 LEU A CA 1
ATOM 628 C C . LEU A 1 81 ? 3.154 8.426 -13.472 1.00 86.31 81 LEU A C 1
ATOM 630 O O . LEU A 1 81 ? 3.394 8.976 -14.546 1.00 86.31 81 LEU A O 1
ATOM 634 N N . SER A 1 82 ? 2.376 8.991 -12.541 1.00 84.44 82 SER A N 1
ATOM 635 C CA . SER A 1 82 ? 1.683 10.271 -12.759 1.00 84.44 82 SER A CA 1
ATOM 636 C C . SER A 1 82 ? 2.664 11.407 -13.053 1.00 84.44 82 SER A C 1
ATOM 638 O O . SER A 1 82 ? 2.485 12.143 -14.020 1.00 84.44 82 SER A O 1
ATOM 640 N N . LYS A 1 83 ? 3.773 11.474 -12.309 1.00 85.69 83 LYS A N 1
ATOM 641 C CA . LYS A 1 83 ? 4.860 12.429 -12.563 1.00 85.69 83 LYS A CA 1
ATOM 642 C C . LYS A 1 83 ? 5.461 12.314 -13.958 1.00 85.69 83 LYS A C 1
ATOM 644 O O . LYS A 1 83 ? 5.832 13.320 -14.557 1.00 85.69 83 LYS A O 1
ATOM 649 N N . ASN A 1 84 ? 5.630 11.092 -14.455 1.00 82.00 84 ASN A N 1
ATOM 650 C CA . ASN A 1 84 ? 6.208 10.869 -15.777 1.00 82.00 84 ASN A CA 1
ATOM 651 C C . ASN A 1 84 ? 5.233 11.228 -16.905 1.00 82.00 84 ASN A C 1
ATOM 653 O O . ASN A 1 84 ? 5.686 11.656 -17.966 1.00 82.00 84 ASN A O 1
ATOM 657 N N . PHE A 1 85 ? 3.922 11.101 -16.681 1.00 70.50 85 PHE A N 1
ATOM 658 C CA . PHE A 1 85 ? 2.911 11.594 -17.619 1.00 70.50 85 PHE A CA 1
ATOM 659 C C . PHE A 1 85 ? 2.883 13.125 -17.678 1.00 70.50 85 PHE A C 1
ATOM 661 O O . PHE A 1 85 ? 2.876 13.677 -18.773 1.00 70.50 85 PHE A O 1
ATOM 668 N N . GLU A 1 86 ? 2.964 13.812 -16.536 1.00 67.25 86 GLU A N 1
ATOM 669 C CA . GLU A 1 86 ? 2.988 15.285 -16.475 1.00 67.25 86 GLU A CA 1
ATOM 670 C C . GLU A 1 86 ? 4.215 15.907 -17.156 1.00 67.25 86 GLU A C 1
ATOM 672 O O . GLU A 1 86 ? 4.135 17.011 -17.675 1.00 67.25 86 GLU A O 1
ATOM 677 N N . ARG A 1 87 ? 5.356 15.207 -17.190 1.00 63.19 87 ARG A N 1
ATOM 678 C CA . ARG A 1 87 ? 6.569 15.680 -17.887 1.00 63.19 87 ARG A CA 1
ATOM 679 C C . ARG A 1 87 ? 6.551 15.460 -19.400 1.00 63.19 87 ARG A C 1
ATOM 681 O O . ARG A 1 87 ? 7.452 15.939 -20.082 1.00 63.19 87 ARG A O 1
ATOM 688 N N . ARG A 1 88 ? 5.616 14.652 -19.903 1.00 56.56 88 ARG A N 1
ATOM 689 C CA . ARG A 1 88 ? 5.509 14.274 -21.321 1.00 56.56 88 ARG A CA 1
ATOM 690 C C . ARG A 1 88 ? 4.333 14.942 -22.042 1.00 56.56 88 ARG A C 1
ATOM 692 O O . ARG A 1 88 ? 4.236 14.768 -23.254 1.00 56.56 88 ARG A O 1
ATOM 699 N N . ALA A 1 89 ? 3.465 15.642 -21.313 1.00 51.38 89 ALA A N 1
ATOM 700 C CA . ALA A 1 89 ? 2.405 16.499 -21.844 1.00 51.38 89 ALA A CA 1
ATOM 701 C C . ALA A 1 89 ? 2.923 17.932 -22.022 1.00 51.38 89 ALA A C 1
ATOM 703 O O . ALA A 1 89 ? 2.479 18.584 -22.992 1.00 51.38 89 ALA A O 1
#

Sequence (89 aa):
MRSNGQCVMCGQDKKITAHGLCTACYHRQRRRKGTDRVKGAKAAGLVLQVDFQPMSGLFEDLKQRADAELRDVSSQVLWELSKNFERRA